Protein AF-I4C7Q1-F1 (afdb_monomer)

Sequence (83 aa):
MKCEKCGYISFDYNVACPSCNKDLNMIRRKLGLHYKPPEVDFDEYFTGSSSSYRAASPAAASKQQETELDLGSGEEFEFTLDD

Secondary structure (DSSP, 8-state):
-B-TTT--B--TT-SB-TTT--B-HHHHHHTT---------HHHHHHT-----------------------------------

pLDDT: mean 73.27, std 18.56, range [36.19, 95.25]

Organism: Desulfomonile tiedjei (strain ATCC 49306 / DSM 6799 / DCB-1) (NCBI:txid706587)

Foldseek 3Di:
DADPPPRDDDDLPDQADPVPRHGCVVVCVVVVHDDDPDPDDVVCVVVVVCPDDPPPDPDDDDDDDDDDDPPDDDDDDDDDDDD

Mean predicted aligned error: 16.83 Å

Solvent-accessible surface area (backbone atoms only — not comparable to full-atom values): 6054 Å² total; per-residue (Å²): 82,68,39,94,86,80,63,52,78,43,65,76,82,47,59,48,39,93,88,76,67,46,74,34,56,67,58,34,58,74,69,69,58,80,80,71,82,81,92,73,63,64,67,46,68,74,67,66,60,79,71,75,80,82,72,86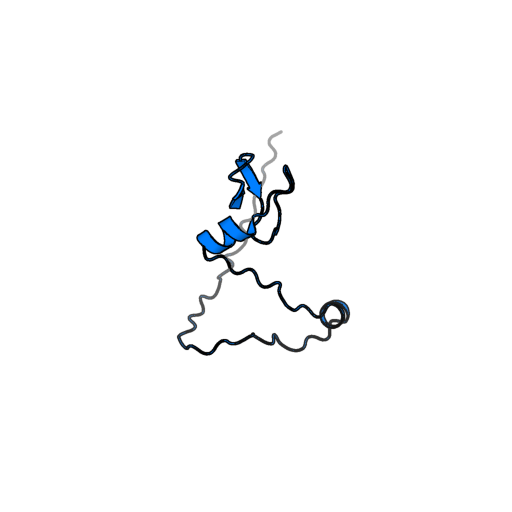,72,78,92,75,91,83,84,91,79,89,74,84,82,80,82,78,73,88,77,83,81,84,79,81,83,81,133

Nearest PDB structures (foldseek):
  7pua-assembly1_CO  TM=2.903E-01  e=1.566E+00  Trypanosoma brucei brucei

Structure (mmCIF, N/CA/C/O backbone):
data_AF-I4C7Q1-F1
#
_entry.id   AF-I4C7Q1-F1
#
loop_
_atom_site.group_PDB
_atom_site.id
_atom_site.type_symbol
_atom_site.label_atom_id
_atom_site.label_alt_id
_atom_site.label_comp_id
_atom_site.label_asym_id
_atom_site.label_entity_id
_atom_site.label_seq_id
_atom_site.pdbx_PDB_ins_code
_atom_site.Cartn_x
_atom_site.Cartn_y
_atom_site.Cartn_z
_atom_site.occupancy
_atom_site.B_iso_or_equiv
_atom_site.auth_seq_id
_atom_site.auth_comp_id
_atom_site.auth_asym_id
_atom_site.auth_atom_id
_atom_site.pdbx_PDB_model_num
ATOM 1 N N . MET A 1 1 ? -5.020 6.572 -0.488 1.00 87.44 1 MET A N 1
ATOM 2 C CA . MET A 1 1 ? -6.319 6.049 -0.001 1.00 87.44 1 MET A CA 1
ATOM 3 C C . MET A 1 1 ? -6.526 6.258 1.502 1.00 87.44 1 MET A C 1
ATOM 5 O O . MET A 1 1 ? -5.602 6.085 2.295 1.00 87.44 1 MET A O 1
ATOM 9 N N . LYS A 1 2 ? -7.742 6.666 1.893 1.00 90.81 2 LYS A N 1
ATOM 10 C CA . LYS A 1 2 ? -8.110 7.028 3.273 1.00 90.81 2 LYS A CA 1
ATOM 11 C C . LYS A 1 2 ? -8.574 5.802 4.065 1.00 90.81 2 LYS A C 1
ATOM 13 O O . LYS A 1 2 ? -9.418 5.047 3.596 1.00 90.81 2 LYS A O 1
ATOM 18 N N . CYS A 1 3 ? -8.048 5.623 5.273 1.00 92.69 3 CYS A N 1
ATOM 19 C CA . CYS A 1 3 ? -8.487 4.573 6.185 1.00 92.69 3 CYS A CA 1
ATOM 20 C C . CYS A 1 3 ? -9.865 4.909 6.775 1.00 92.69 3 CYS A C 1
ATOM 22 O O . CYS A 1 3 ? -10.024 5.935 7.434 1.00 92.69 3 CYS A O 1
ATOM 24 N N . GLU A 1 4 ? -10.844 4.016 6.620 1.00 89.62 4 GLU A N 1
ATOM 25 C CA . GLU A 1 4 ? -12.204 4.201 7.159 1.00 89.62 4 GLU A CA 1
ATOM 26 C C . GLU A 1 4 ? -12.291 4.065 8.691 1.00 89.62 4 GLU A C 1
ATOM 28 O O . GLU A 1 4 ? -13.321 4.371 9.278 1.00 89.62 4 GLU A O 1
ATOM 33 N N . LYS A 1 5 ? -11.223 3.605 9.363 1.00 90.12 5 LYS A N 1
ATOM 34 C CA . LYS A 1 5 ? -11.192 3.462 10.832 1.00 90.12 5 LYS A CA 1
ATOM 35 C C . LYS A 1 5 ? -10.686 4.716 11.537 1.00 90.12 5 LYS A C 1
ATOM 37 O O . LYS A 1 5 ? -11.305 5.166 12.488 1.00 90.12 5 LYS A O 1
ATOM 42 N N . CYS A 1 6 ? -9.532 5.232 11.113 1.00 94.00 6 CYS A N 1
ATOM 43 C CA . CYS A 1 6 ? -8.851 6.342 11.789 1.00 94.00 6 CYS A CA 1
ATOM 44 C C . CYS A 1 6 ? -8.737 7.608 10.932 1.00 94.00 6 CYS A C 1
ATOM 46 O O . CYS A 1 6 ? -8.196 8.605 11.392 1.00 94.00 6 CYS A O 1
ATOM 48 N N . GLY A 1 7 ? -9.194 7.579 9.677 1.00 92.38 7 GLY A N 1
ATOM 49 C CA . GLY A 1 7 ? -9.115 8.723 8.769 1.00 92.38 7 GLY A CA 1
ATOM 50 C C . GLY A 1 7 ? -7.726 8.999 8.186 1.00 92.38 7 GLY A C 1
ATOM 51 O O . GLY A 1 7 ? -7.616 9.888 7.346 1.00 92.38 7 GLY A O 1
ATOM 52 N N . TYR A 1 8 ? -6.693 8.239 8.569 1.00 95.25 8 TYR A N 1
ATOM 53 C CA . TYR A 1 8 ? -5.334 8.399 8.049 1.00 95.25 8 TYR A CA 1
ATOM 54 C C . TYR A 1 8 ? -5.285 8.229 6.524 1.00 95.25 8 TYR A C 1
ATOM 56 O O . TYR A 1 8 ? -5.842 7.271 5.976 1.00 95.25 8 TYR A O 1
ATOM 64 N N . ILE A 1 9 ? -4.596 9.144 5.843 1.00 93.00 9 ILE A N 1
ATOM 65 C CA . ILE A 1 9 ? -4.365 9.086 4.399 1.00 93.00 9 ILE A CA 1
ATOM 66 C C . ILE A 1 9 ? -3.086 8.277 4.165 1.00 93.00 9 ILE A C 1
ATOM 68 O O . ILE A 1 9 ? -1.995 8.722 4.493 1.00 93.00 9 ILE A O 1
ATOM 72 N N . SER A 1 10 ? -3.235 7.071 3.620 1.00 90.19 10 SER A N 1
ATOM 73 C CA . SER A 1 10 ? -2.132 6.154 3.291 1.00 90.19 10 SER A CA 1
ATOM 74 C C . SER A 1 10 ? -1.929 6.037 1.782 1.00 90.19 10 SER A C 1
ATOM 76 O O . SER A 1 10 ? -2.846 6.337 1.016 1.00 90.19 10 SER A O 1
ATOM 78 N N . PHE A 1 11 ? -0.774 5.545 1.343 1.00 90.88 11 PHE A N 1
ATOM 79 C CA . PHE A 1 11 ? -0.570 5.164 -0.058 1.00 90.88 11 PHE A CA 1
ATOM 80 C C . PHE A 1 11 ? -1.295 3.859 -0.414 1.00 90.88 11 PHE A C 1
ATOM 82 O O . PHE A 1 11 ? -1.506 3.004 0.444 1.00 90.88 11 PHE A O 1
ATOM 89 N N . ASP A 1 12 ? -1.671 3.716 -1.681 1.00 87.69 12 ASP A N 1
ATOM 90 C CA . ASP A 1 12 ? -2.444 2.601 -2.249 1.00 87.69 12 ASP A CA 1
ATOM 91 C C . ASP A 1 12 ? -1.697 1.264 -2.343 1.00 87.69 12 ASP A C 1
ATOM 93 O O . ASP A 1 12 ? -2.323 0.202 -2.304 1.00 87.69 12 ASP A O 1
ATOM 97 N N . TYR A 1 13 ? -0.366 1.288 -2.368 1.00 89.00 13 TYR A 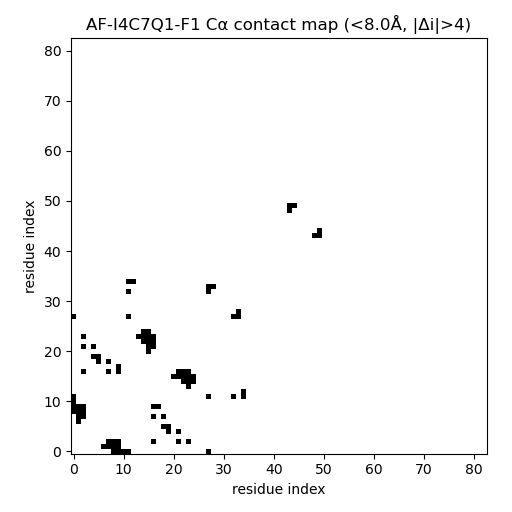N 1
ATOM 98 C CA . TYR A 1 13 ? 0.446 0.075 -2.274 1.00 89.00 13 TYR A CA 1
ATOM 99 C C . TYR A 1 13 ? 0.452 -0.544 -0.865 1.00 89.00 13 TYR A C 1
ATOM 101 O O . TYR A 1 13 ? 0.827 -1.706 -0.710 1.00 89.00 13 TYR A O 1
ATOM 109 N N . ASN A 1 14 ? 0.016 0.188 0.169 1.00 91.25 14 ASN A N 1
ATOM 110 C CA . ASN A 1 14 ? 0.010 -0.331 1.534 1.00 91.25 14 ASN A CA 1
ATOM 111 C C . ASN A 1 14 ? -1.128 -1.331 1.758 1.00 91.25 14 ASN A C 1
ATOM 113 O O . ASN A 1 14 ? -2.300 -1.054 1.503 1.00 91.25 14 ASN A O 1
ATOM 117 N N . VAL A 1 15 ? -0.771 -2.481 2.326 1.00 90.62 15 VAL A N 1
ATOM 118 C CA . VAL A 1 15 ? -1.702 -3.559 2.692 1.00 90.62 15 VAL A CA 1
ATOM 119 C C . VAL A 1 15 ? -2.479 -3.204 3.967 1.00 90.62 15 VAL A C 1
ATOM 121 O O . VAL A 1 15 ? -3.664 -3.506 4.083 1.00 90.62 15 VAL A O 1
ATOM 124 N N . ALA A 1 16 ? -1.837 -2.507 4.907 1.00 93.19 16 ALA A N 1
ATOM 125 C CA . ALA A 1 16 ? -2.414 -2.119 6.190 1.00 93.19 16 ALA A CA 1
ATOM 126 C C . ALA A 1 16 ? -2.178 -0.634 6.493 1.00 93.19 16 ALA A C 1
ATOM 128 O O . ALA A 1 16 ? -1.226 -0.016 6.019 1.00 93.19 16 ALA A O 1
ATOM 129 N N . CYS A 1 17 ? -3.062 -0.049 7.301 1.00 94.06 17 CYS A N 1
ATOM 130 C CA . CYS A 1 17 ? -2.935 1.337 7.733 1.00 94.06 17 CYS A CA 1
ATOM 131 C C . CYS A 1 17 ? -1.794 1.483 8.756 1.00 94.06 17 CYS A C 1
ATOM 133 O O . CYS A 1 17 ? -1.887 0.873 9.819 1.00 94.06 17 CYS A O 1
ATOM 135 N N . PRO A 1 18 ? -0.796 2.357 8.542 1.00 93.19 18 PRO A N 1
ATOM 136 C CA . PRO A 1 18 ? 0.331 2.506 9.470 1.00 93.19 18 PRO A CA 1
ATOM 137 C C . PRO A 1 18 ? -0.076 3.101 10.826 1.00 93.19 18 PRO A C 1
ATOM 139 O O . PRO A 1 18 ? 0.608 2.908 11.822 1.00 93.19 18 PRO A O 1
ATOM 142 N N . SER A 1 19 ? -1.210 3.805 10.887 1.00 93.81 19 SER A N 1
ATOM 143 C CA . SER A 1 19 ? -1.704 4.424 12.121 1.00 93.81 19 SER A CA 1
ATOM 144 C C . SER A 1 19 ? -2.494 3.458 13.012 1.00 93.81 19 SER A C 1
ATOM 146 O O . SER A 1 19 ? -2.424 3.553 14.232 1.00 93.81 19 SER A O 1
ATOM 148 N N . CYS A 1 20 ? -3.275 2.541 12.433 1.00 94.50 20 CYS A N 1
ATOM 149 C CA . CYS A 1 20 ? -4.207 1.708 13.207 1.00 94.50 20 CYS A CA 1
ATOM 150 C C . CYS A 1 20 ? -4.175 0.214 12.865 1.00 94.50 20 CYS A C 1
ATOM 152 O O . CYS A 1 20 ? -5.020 -0.531 13.370 1.00 94.50 20 CYS A O 1
ATOM 154 N N . ASN A 1 21 ? -3.254 -0.194 11.985 1.00 93.81 21 ASN A N 1
ATOM 155 C CA . ASN A 1 21 ? -3.047 -1.553 11.476 1.00 93.81 21 ASN A CA 1
ATOM 156 C C . ASN A 1 21 ? -4.294 -2.237 10.903 1.00 93.81 21 ASN A C 1
ATOM 158 O O . ASN A 1 21 ? -4.364 -3.460 10.821 1.00 93.81 21 ASN A O 1
ATOM 162 N N . LYS A 1 22 ? -5.299 -1.462 10.481 1.00 92.94 22 LYS A N 1
ATOM 163 C CA . LYS A 1 22 ? -6.463 -2.038 9.809 1.00 92.94 22 LYS A CA 1
ATOM 164 C C . LYS A 1 22 ? -6.102 -2.442 8.385 1.00 92.94 22 LYS A C 1
ATOM 166 O O . LYS A 1 22 ? -5.413 -1.687 7.701 1.00 92.94 22 LYS A O 1
ATOM 171 N N . ASP A 1 23 ? -6.611 -3.591 7.955 1.00 92.44 23 ASP A N 1
ATOM 172 C CA . ASP A 1 23 ? -6.466 -4.066 6.583 1.00 92.44 23 ASP A CA 1
ATOM 173 C C . ASP A 1 23 ? -7.153 -3.100 5.614 1.00 92.44 23 ASP A C 1
ATOM 175 O O . ASP A 1 23 ? -8.325 -2.734 5.769 1.00 92.44 23 ASP A O 1
ATOM 179 N N . LEU A 1 24 ? -6.386 -2.668 4.623 1.00 91.31 24 LEU A N 1
ATOM 180 C CA . LEU A 1 24 ? -6.826 -1.743 3.605 1.00 91.31 24 LEU A CA 1
ATOM 181 C C . LEU A 1 24 ? -7.164 -2.439 2.276 1.00 91.31 24 LEU A C 1
ATOM 183 O O . LEU A 1 24 ? -7.724 -1.795 1.385 1.00 91.31 24 LEU A O 1
ATOM 187 N N . ASN A 1 25 ? -6.927 -3.753 2.145 1.00 88.25 25 ASN A N 1
ATOM 188 C CA . ASN A 1 25 ? -7.257 -4.519 0.936 1.00 88.25 25 ASN A CA 1
ATOM 189 C C . ASN A 1 25 ? -8.734 -4.447 0.565 1.00 88.25 25 ASN A C 1
ATOM 191 O O . ASN A 1 25 ? -9.080 -4.480 -0.614 1.00 88.25 25 ASN A O 1
ATOM 195 N N . MET A 1 26 ? -9.627 -4.383 1.555 1.00 86.81 26 MET A N 1
ATOM 196 C CA . MET A 1 26 ? -11.061 -4.249 1.289 1.00 86.81 26 MET A CA 1
ATOM 197 C C . MET A 1 26 ? -11.370 -2.946 0.553 1.00 86.81 26 MET A C 1
ATOM 199 O O . MET A 1 26 ? -12.103 -2.955 -0.431 1.00 86.81 26 MET A O 1
ATOM 203 N N . ILE A 1 27 ? -10.787 -1.837 1.007 1.00 86.69 27 ILE A N 1
ATOM 204 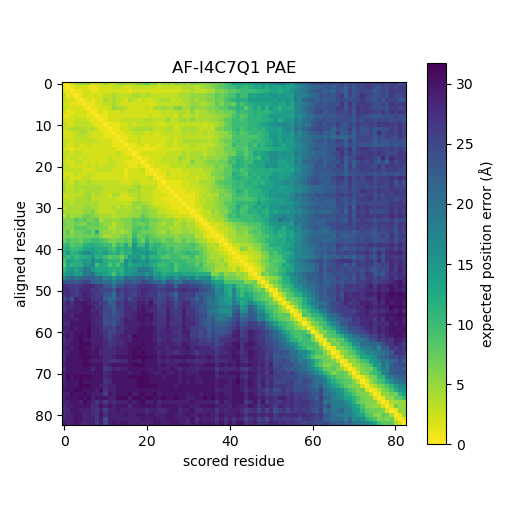C CA . ILE A 1 27 ? -10.974 -0.512 0.405 1.00 86.69 27 ILE A CA 1
ATOM 205 C C . ILE A 1 27 ? -10.304 -0.479 -0.968 1.00 86.69 27 ILE A C 1
ATOM 207 O O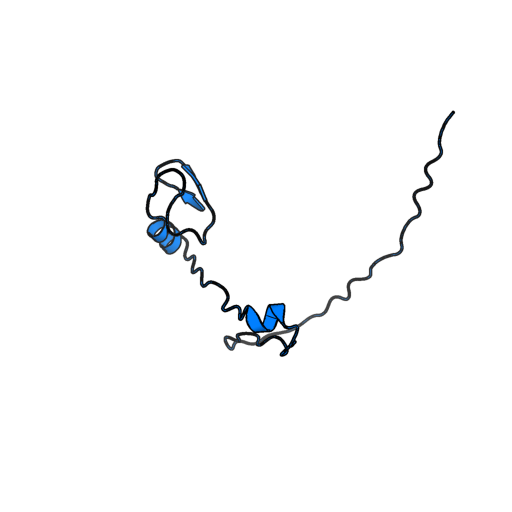 . ILE A 1 27 ? -10.896 -0.013 -1.937 1.00 86.69 27 ILE A O 1
ATOM 211 N N . ARG A 1 28 ? -9.108 -1.064 -1.074 1.00 88.00 28 ARG A N 1
ATOM 212 C CA . ARG A 1 28 ? -8.369 -1.175 -2.329 1.00 88.00 28 ARG A CA 1
ATOM 213 C C . ARG A 1 28 ? -9.163 -1.920 -3.407 1.00 88.00 28 ARG A C 1
ATOM 215 O O . ARG A 1 28 ? -9.284 -1.429 -4.524 1.00 88.00 28 ARG A O 1
ATOM 222 N N . ARG A 1 29 ? -9.778 -3.053 -3.043 1.00 87.94 29 ARG A N 1
ATOM 223 C CA . ARG A 1 29 ? -10.669 -3.826 -3.924 1.00 87.94 29 ARG A CA 1
ATOM 224 C C . ARG A 1 29 ? -11.933 -3.055 -4.298 1.00 87.94 29 ARG A C 1
ATOM 226 O O . ARG A 1 29 ? -12.310 -3.072 -5.462 1.00 87.94 29 ARG A O 1
ATOM 233 N N . LYS A 1 30 ? -12.558 -2.349 -3.348 1.00 88.88 30 LYS A N 1
ATOM 234 C CA . LYS A 1 30 ? -13.724 -1.489 -3.629 1.00 88.88 30 LYS A CA 1
ATOM 235 C C . LYS A 1 30 ? -13.401 -0.367 -4.621 1.00 88.88 30 LYS A C 1
ATOM 237 O O . LYS A 1 30 ? -14.258 -0.006 -5.415 1.00 88.88 30 LYS A O 1
ATOM 242 N N . LEU A 1 31 ? -12.181 0.167 -4.572 1.00 86.94 31 LEU A N 1
ATOM 243 C CA . LEU A 1 31 ? -11.690 1.201 -5.485 1.00 86.94 31 LEU A CA 1
ATOM 244 C C . LEU A 1 31 ? -11.169 0.640 -6.822 1.00 86.94 31 LEU A C 1
ATOM 246 O O . LEU A 1 31 ? -10.749 1.420 -7.668 1.00 86.94 31 LEU A O 1
ATOM 250 N N . GLY A 1 32 ? -11.152 -0.685 -7.015 1.00 88.19 32 GLY A N 1
ATOM 251 C CA . GLY A 1 32 ? -10.591 -1.310 -8.219 1.00 88.19 32 GLY A CA 1
ATOM 252 C C . GLY A 1 32 ? -9.073 -1.140 -8.365 1.00 88.19 32 GLY A C 1
ATOM 253 O O . GLY A 1 32 ? -8.541 -1.242 -9.466 1.00 88.19 32 GLY A O 1
ATOM 254 N N . LEU A 1 33 ? -8.357 -0.861 -7.272 1.00 86.00 33 LEU A N 1
ATOM 255 C CA . LEU A 1 33 ? -6.916 -0.628 -7.297 1.00 86.00 33 LEU A CA 1
ATOM 256 C C . LEU A 1 33 ? -6.157 -1.964 -7.231 1.00 86.00 33 LEU A C 1
ATOM 258 O O . LEU A 1 33 ? -6.132 -2.665 -6.213 1.00 86.00 33 LEU A O 1
ATOM 262 N N . HIS A 1 34 ? -5.486 -2.310 -8.324 1.00 83.88 34 HIS A N 1
ATOM 263 C CA . HIS A 1 34 ? -4.618 -3.480 -8.414 1.00 83.88 34 HIS A CA 1
ATOM 264 C C . HIS A 1 34 ? -3.160 -3.027 -8.475 1.00 83.88 34 HIS A C 1
ATOM 266 O O . HIS A 1 34 ? -2.621 -2.779 -9.545 1.00 83.88 34 HIS A O 1
ATOM 272 N N . TYR A 1 35 ? -2.510 -2.910 -7.316 1.00 83.25 35 TYR A N 1
ATOM 273 C CA . TYR A 1 35 ? -1.069 -2.673 -7.275 1.00 83.25 35 TYR A CA 1
ATOM 274 C C . TYR A 1 35 ? -0.330 -3.991 -7.507 1.00 83.25 35 TYR A C 1
ATOM 276 O O . TYR A 1 35 ? -0.458 -4.919 -6.697 1.00 83.25 35 TYR A O 1
ATOM 284 N N . LYS A 1 36 ? 0.431 -4.044 -8.600 1.00 84.38 36 LYS A N 1
ATOM 285 C CA . LYS A 1 36 ? 1.482 -5.027 -8.853 1.00 84.38 36 LYS A CA 1
ATOM 286 C C . LYS A 1 36 ? 2.818 -4.276 -8.748 1.00 84.38 36 LYS A C 1
ATOM 288 O O . LYS A 1 36 ? 2.996 -3.323 -9.507 1.00 84.38 36 LYS A O 1
ATOM 293 N N . PRO A 1 37 ? 3.718 -4.635 -7.813 1.00 82.56 37 PRO A N 1
ATOM 294 C CA . PRO A 1 37 ? 5.029 -4.002 -7.750 1.00 82.56 37 PRO A CA 1
ATOM 295 C C . PRO A 1 37 ? 5.776 -4.254 -9.068 1.00 82.56 37 PRO A C 1
ATOM 297 O O . PRO A 1 37 ? 5.609 -5.330 -9.654 1.00 82.56 37 PRO A O 1
ATOM 300 N N . PRO A 1 38 ? 6.563 -3.282 -9.555 1.00 82.44 38 PRO A N 1
ATOM 301 C CA . PRO A 1 38 ? 7.377 -3.500 -10.737 1.00 82.44 38 PRO A CA 1
ATOM 302 C C . PRO A 1 38 ? 8.376 -4.627 -10.454 1.00 82.44 38 PRO A C 1
ATOM 304 O O . PRO A 1 38 ? 9.011 -4.661 -9.400 1.00 82.44 38 PRO A O 1
ATOM 307 N N . GLU A 1 39 ? 8.484 -5.563 -11.392 1.00 85.81 39 GLU A N 1
ATOM 308 C CA . GLU A 1 39 ? 9.536 -6.575 -11.381 1.00 85.81 39 GLU A CA 1
ATOM 309 C C . GLU A 1 39 ? 10.819 -5.866 -11.820 1.00 85.81 39 GLU A C 1
ATOM 311 O O . GLU A 1 39 ? 11.028 -5.618 -13.005 1.00 85.81 39 GLU A O 1
ATOM 316 N N . VAL A 1 40 ? 11.611 -5.427 -10.843 1.00 86.81 40 VAL A N 1
ATOM 317 C CA . VAL A 1 40 ? 12.906 -4.784 -11.069 1.00 86.81 40 VAL A CA 1
ATOM 318 C C . VAL A 1 40 ? 14.014 -5.781 -10.768 1.00 86.81 40 VAL A C 1
ATOM 320 O O . VAL A 1 40 ? 14.051 -6.367 -9.685 1.00 86.81 40 VAL A O 1
ATOM 323 N N . ASP A 1 41 ? 14.909 -5.967 -11.733 1.00 84.25 41 ASP A N 1
ATOM 324 C CA . ASP A 1 41 ? 16.153 -6.696 -11.531 1.00 84.25 41 ASP A CA 1
ATOM 325 C C . ASP A 1 41 ? 17.219 -5.691 -11.079 1.00 84.25 41 ASP A C 1
ATOM 327 O O . ASP A 1 41 ? 17.717 -4.868 -11.854 1.00 84.25 41 ASP A O 1
ATOM 331 N N . PHE A 1 42 ? 17.472 -5.664 -9.769 1.00 83.31 42 PHE A N 1
ATOM 332 C CA . PHE A 1 42 ? 18.389 -4.692 -9.174 1.00 83.31 42 PHE A CA 1
ATOM 333 C C . PHE A 1 42 ? 19.832 -4.905 -9.638 1.00 83.31 42 PHE A C 1
ATOM 335 O O . PHE A 1 42 ? 20.582 -3.929 -9.697 1.00 83.31 42 PHE A O 1
ATOM 342 N N . ASP A 1 43 ? 20.210 -6.136 -9.995 1.00 83.88 43 ASP A N 1
ATOM 343 C CA . ASP A 1 43 ? 21.549 -6.455 -10.485 1.0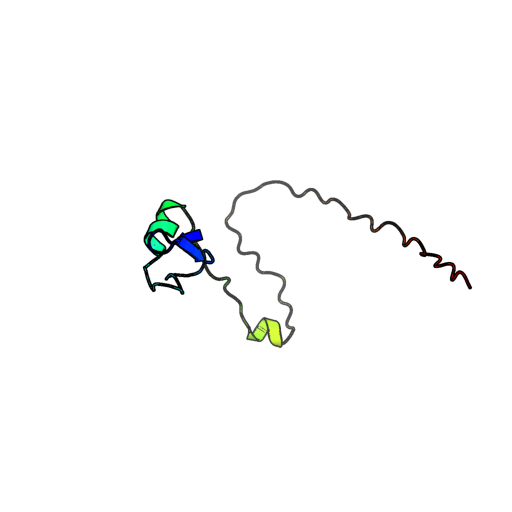0 83.88 43 ASP A CA 1
ATOM 344 C C . ASP A 1 43 ? 21.789 -5.809 -11.855 1.00 83.88 43 ASP A C 1
ATOM 346 O O . ASP A 1 43 ? 22.832 -5.191 -12.076 1.00 83.88 43 ASP A O 1
ATOM 350 N N . GLU A 1 44 ? 20.802 -5.845 -12.753 1.00 79.94 44 GLU A N 1
ATOM 351 C CA . GLU A 1 44 ? 20.867 -5.157 -14.049 1.00 79.94 44 GLU A CA 1
ATOM 352 C C . GLU A 1 44 ? 20.944 -3.628 -13.885 1.00 79.94 44 GLU A C 1
ATOM 354 O O . GLU A 1 44 ? 21.748 -2.956 -14.541 1.00 79.94 44 GLU A O 1
ATOM 359 N N . TYR A 1 45 ? 20.169 -3.078 -12.943 1.00 79.94 45 TYR A N 1
ATOM 360 C CA . TYR A 1 45 ? 20.142 -1.640 -12.669 1.00 79.94 45 TYR A CA 1
ATOM 361 C C . TYR A 1 45 ? 21.467 -1.121 -12.087 1.00 79.94 45 TYR A C 1
ATOM 363 O O . TYR A 1 45 ? 21.921 -0.036 -12.449 1.00 79.94 45 TYR A O 1
ATOM 371 N N . PHE A 1 46 ? 22.112 -1.894 -11.206 1.00 81.12 46 PHE A N 1
ATOM 372 C CA . PHE A 1 46 ? 23.398 -1.522 -10.606 1.00 81.12 46 PHE A CA 1
ATOM 373 C C . PHE A 1 46 ? 24.597 -1.773 -11.522 1.00 81.12 46 PHE A C 1
ATOM 375 O O . PHE A 1 46 ? 25.590 -1.052 -11.433 1.00 81.12 46 PHE A O 1
ATOM 382 N N . THR A 1 47 ? 24.530 -2.775 -12.401 1.00 84.50 47 THR A N 1
ATOM 383 C CA . THR A 1 47 ? 25.638 -3.107 -13.313 1.00 84.50 47 THR A CA 1
ATOM 384 C C . THR A 1 47 ? 25.642 -2.281 -14.597 1.00 84.50 47 THR A C 1
ATOM 386 O O . THR A 1 47 ? 26.592 -2.376 -15.373 1.00 84.50 47 THR A O 1
ATOM 389 N N . GLY A 1 48 ? 24.612 -1.462 -14.842 1.00 71.75 48 GLY A N 1
ATOM 390 C CA . GLY A 1 48 ? 24.533 -0.604 -16.029 1.00 71.75 48 GLY A CA 1
ATOM 391 C C . GLY A 1 48 ? 24.452 -1.383 -17.346 1.00 71.75 48 GLY A C 1
ATOM 392 O O . GLY A 1 48 ? 24.620 -0.800 -18.420 1.00 71.75 48 GLY A O 1
ATOM 393 N N . SER A 1 49 ? 24.186 -2.692 -17.276 1.00 67.38 49 SER A N 1
ATOM 394 C CA . SER A 1 49 ? 23.944 -3.536 -18.442 1.00 67.38 49 SER A CA 1
ATOM 395 C C . SER A 1 49 ? 22.558 -3.203 -18.966 1.00 67.38 49 SER A C 1
ATOM 397 O O . SER A 1 49 ? 21.580 -3.849 -18.633 1.00 67.38 49 SER A O 1
ATOM 399 N N . SER A 1 50 ? 22.468 -2.129 -19.739 1.00 65.50 50 SER A N 1
ATOM 400 C CA . SER A 1 50 ? 21.234 -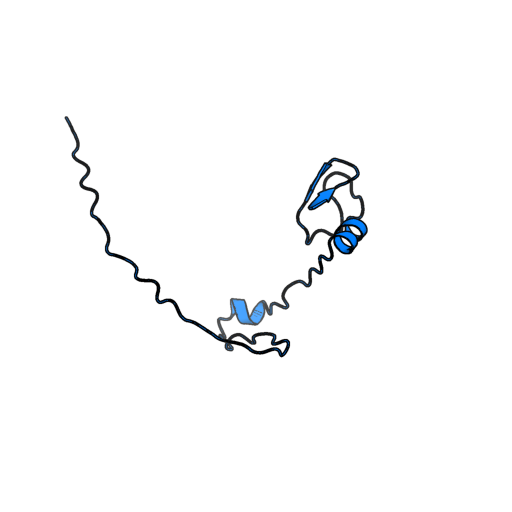1.642 -20.343 1.00 65.50 50 SER A CA 1
ATOM 401 C C . SER A 1 50 ? 20.708 -2.638 -21.382 1.00 65.50 50 SER A C 1
ATOM 403 O O . SER A 1 50 ? 20.875 -2.445 -22.586 1.00 65.50 50 SER A O 1
ATOM 405 N N . SER A 1 51 ? 20.037 -3.710 -20.946 1.00 62.03 51 SER A N 1
ATOM 406 C CA . SER A 1 51 ? 19.119 -4.402 -21.843 1.00 62.03 51 SER A CA 1
ATOM 407 C C . SER A 1 51 ? 17.910 -3.499 -22.014 1.00 62.03 51 SER A C 1
ATOM 409 O O . SER A 1 51 ? 17.233 -3.099 -21.069 1.00 62.03 51 SER A O 1
ATOM 411 N N . SER A 1 52 ? 17.701 -3.086 -23.260 1.00 60.53 52 SER A N 1
ATOM 412 C CA . SER A 1 52 ? 16.628 -2.187 -23.657 1.00 60.53 52 SER A CA 1
ATOM 413 C C . SER A 1 52 ? 15.312 -2.615 -23.015 1.00 60.53 52 SER A C 1
ATOM 415 O O . SER A 1 52 ? 14.895 -3.759 -23.188 1.00 60.53 52 SER A O 1
ATOM 417 N N . TYR A 1 53 ? 14.710 -1.686 -22.265 1.00 55.25 53 TYR A N 1
ATOM 418 C CA . TYR A 1 53 ? 13.345 -1.703 -21.745 1.00 55.25 53 TYR A CA 1
ATOM 419 C C . TYR A 1 53 ? 12.517 -2.876 -22.294 1.00 55.25 53 TYR A C 1
ATOM 421 O O . TYR A 1 53 ? 11.933 -2.816 -23.377 1.00 55.25 53 TYR A O 1
ATOM 429 N N . ARG A 1 54 ? 12.429 -3.978 -21.544 1.00 58.50 54 ARG A N 1
ATOM 430 C CA . ARG A 1 54 ? 11.363 -4.947 -21.794 1.00 58.50 54 ARG A CA 1
ATOM 431 C C . ARG A 1 54 ? 10.067 -4.296 -21.343 1.00 58.50 54 ARG A C 1
ATOM 433 O O . ARG A 1 54 ? 9.628 -4.452 -20.209 1.00 58.50 54 ARG A O 1
ATOM 440 N N . ALA A 1 55 ? 9.477 -3.525 -22.253 1.00 48.28 55 ALA A N 1
ATOM 441 C CA . ALA A 1 55 ? 8.106 -3.079 -22.159 1.00 48.28 55 ALA A CA 1
ATOM 442 C C . ALA A 1 55 ? 7.239 -4.329 -21.990 1.00 48.28 55 ALA A C 1
ATOM 444 O O . ALA A 1 55 ? 7.036 -5.097 -22.936 1.00 48.28 55 ALA A O 1
ATOM 445 N N . ALA A 1 56 ? 6.763 -4.558 -20.767 1.00 51.84 56 ALA A N 1
ATOM 446 C CA . ALA A 1 56 ? 5.698 -5.505 -20.510 1.00 51.84 56 ALA A CA 1
ATOM 447 C C . ALA A 1 56 ? 4.486 -5.047 -21.334 1.00 51.84 56 ALA A C 1
ATOM 449 O O . ALA A 1 56 ? 3.766 -4.130 -20.952 1.00 51.84 56 ALA A O 1
ATOM 450 N N . SER A 1 57 ? 4.326 -5.645 -22.514 1.00 41.91 57 SER A N 1
ATOM 451 C CA . SER A 1 57 ? 3.202 -5.423 -23.414 1.00 41.91 57 SER A CA 1
ATOM 452 C C . SER A 1 57 ? 2.039 -6.311 -22.977 1.00 41.91 57 SER A C 1
ATOM 454 O O . SER A 1 57 ? 2.114 -7.525 -23.170 1.00 41.91 57 SER A O 1
ATOM 456 N N . PRO A 1 58 ? 0.926 -5.767 -22.463 1.00 45.88 58 PRO A N 1
ATOM 457 C CA . PRO A 1 58 ? -0.372 -6.308 -22.803 1.00 45.88 58 PRO A CA 1
ATOM 458 C C . PRO A 1 58 ? -0.736 -5.778 -24.196 1.00 45.88 58 PRO A C 1
ATOM 460 O O . PRO A 1 58 ? -0.766 -4.575 -24.443 1.00 45.88 58 PRO A O 1
ATOM 463 N N . ALA A 1 59 ? -0.960 -6.689 -25.136 1.00 46.19 59 ALA A N 1
ATOM 464 C CA . ALA A 1 59 ? -1.400 -6.365 -26.482 1.00 46.19 59 ALA A CA 1
ATOM 465 C C . ALA A 1 59 ? -2.712 -5.553 -26.471 1.00 46.19 59 ALA A C 1
ATOM 467 O O . ALA A 1 59 ? -3.754 -6.088 -26.106 1.00 46.19 59 ALA A O 1
ATOM 468 N N . ALA A 1 60 ? -2.662 -4.291 -26.912 1.00 41.66 60 ALA A N 1
ATOM 469 C CA . ALA A 1 60 ? -3.751 -3.584 -27.596 1.00 41.66 60 ALA A CA 1
ATOM 470 C C . ALA A 1 60 ? -3.220 -2.270 -28.199 1.00 41.66 60 ALA A C 1
ATOM 472 O O . ALA A 1 60 ? -2.641 -1.432 -27.516 1.00 41.66 60 ALA A O 1
ATOM 473 N N . ALA A 1 61 ? -3.401 -2.122 -29.508 1.00 45.50 61 ALA A N 1
ATOM 474 C CA . ALA A 1 61 ? -2.896 -1.040 -30.342 1.00 45.50 61 ALA A CA 1
ATOM 475 C C . ALA A 1 61 ? -3.567 0.323 -30.082 1.00 45.50 61 ALA A C 1
ATOM 477 O O . ALA A 1 61 ? -4.791 0.380 -29.982 1.00 45.50 61 ALA A O 1
ATOM 478 N N . SER A 1 62 ? -2.797 1.422 -30.136 1.00 43.62 62 SER A N 1
ATOM 479 C CA . SER A 1 62 ? -2.964 2.519 -31.122 1.00 43.62 62 SER A CA 1
ATOM 480 C C . SER A 1 62 ? -2.188 3.803 -30.767 1.00 43.62 62 SER A C 1
ATOM 482 O O . SER A 1 62 ? -2.363 4.362 -29.693 1.00 43.62 62 SER A O 1
ATOM 484 N N . LYS A 1 63 ? -1.425 4.276 -31.768 1.00 36.19 63 LYS A N 1
ATOM 485 C CA . LYS A 1 63 ? -0.917 5.633 -32.079 1.00 36.19 63 LYS A CA 1
ATOM 486 C C . LYS A 1 63 ? -0.049 6.403 -31.065 1.00 36.19 63 LYS A C 1
ATOM 488 O O . LYS A 1 63 ? -0.528 7.035 -30.133 1.00 36.19 63 LYS A O 1
ATOM 493 N N . GLN A 1 64 ? 1.241 6.449 -31.400 1.00 47.62 64 GLN A N 1
ATOM 494 C CA . GLN A 1 64 ? 2.229 7.433 -30.963 1.00 47.62 64 GLN A CA 1
ATOM 495 C C . GLN A 1 64 ? 1.975 8.766 -31.687 1.00 47.62 64 GLN A C 1
ATOM 497 O O . GLN A 1 64 ? 1.771 8.774 -32.901 1.00 47.62 64 GLN A O 1
ATOM 502 N N . GLN A 1 65 ? 1.999 9.877 -30.954 1.00 43.31 65 GLN A N 1
ATOM 503 C CA . GLN A 1 65 ? 2.241 11.200 -31.518 1.00 43.31 65 GLN A CA 1
ATOM 504 C C . GLN A 1 65 ? 3.271 11.875 -30.618 1.00 43.31 65 GLN A C 1
ATOM 506 O O . GLN A 1 65 ? 2.989 12.238 -29.478 1.00 43.31 65 GLN A O 1
ATOM 511 N N . GLU A 1 66 ? 4.492 11.924 -31.129 1.00 49.28 66 GLU A N 1
ATOM 512 C CA . GLU A 1 66 ? 5.607 12.693 -30.605 1.00 49.28 66 GLU A CA 1
ATOM 513 C C . GLU A 1 66 ? 5.270 14.189 -30.648 1.00 49.28 66 GLU A C 1
ATOM 515 O O . GLU A 1 66 ? 4.886 14.732 -31.681 1.00 49.28 66 GLU A O 1
ATOM 520 N N . THR A 1 67 ? 5.363 14.848 -29.498 1.00 47.88 67 THR A N 1
ATOM 521 C CA . THR A 1 67 ? 5.504 16.300 -29.419 1.00 47.88 67 THR A CA 1
ATOM 522 C C . THR A 1 67 ? 6.891 16.551 -28.859 1.00 47.88 67 THR A C 1
ATOM 524 O O . THR A 1 67 ? 7.126 16.445 -27.655 1.00 47.88 67 THR A O 1
ATOM 527 N N . GLU A 1 68 ? 7.818 16.777 -29.778 1.00 55.44 68 GLU A N 1
ATOM 528 C CA . GLU A 1 68 ? 9.079 17.475 -29.580 1.00 55.44 68 GLU A CA 1
ATOM 529 C C . GLU A 1 68 ? 8.950 18.615 -28.549 1.00 55.44 68 GLU A C 1
ATOM 531 O O . GLU A 1 68 ? 8.154 19.542 -28.693 1.00 55.44 68 GLU A O 1
ATOM 536 N N . LEU A 1 69 ? 9.699 18.485 -27.451 1.00 54.00 69 LEU A N 1
ATOM 537 C CA . LEU A 1 69 ? 9.818 19.486 -26.395 1.00 54.00 69 LEU A CA 1
ATOM 538 C C . LEU A 1 69 ? 10.881 20.502 -26.825 1.00 54.00 69 LEU A C 1
ATOM 540 O O . LEU A 1 69 ? 12.078 20.248 -26.694 1.00 54.00 69 LEU A O 1
ATOM 544 N N . ASP A 1 70 ? 10.425 21.636 -27.349 1.00 41.47 70 ASP A N 1
ATOM 545 C CA . ASP A 1 70 ? 11.243 22.814 -27.635 1.00 41.47 70 ASP A CA 1
ATOM 546 C C . ASP A 1 70 ? 11.648 23.483 -26.307 1.00 41.47 70 ASP A C 1
ATOM 548 O O . ASP A 1 70 ? 10.849 24.152 -25.647 1.00 41.47 70 ASP A O 1
ATOM 552 N N . LEU A 1 71 ? 12.883 23.239 -25.858 1.00 57.28 71 LEU A N 1
ATOM 553 C CA . LEU A 1 71 ? 13.481 23.939 -24.720 1.00 57.28 71 LEU A CA 1
ATOM 554 C C . LEU A 1 71 ? 13.933 25.324 -25.189 1.00 57.28 71 LEU A C 1
ATOM 556 O O . LEU A 1 71 ? 15.092 25.535 -25.550 1.00 57.28 71 LEU A O 1
ATOM 560 N N . GLY A 1 72 ? 12.981 26.255 -25.192 1.00 43.34 72 GLY A N 1
ATOM 561 C CA . GLY A 1 72 ? 13.209 27.670 -25.439 1.00 43.34 72 GLY A CA 1
ATOM 562 C C . GLY A 1 72 ? 14.250 28.255 -24.481 1.00 43.34 72 GLY A C 1
ATOM 563 O O . GLY A 1 72 ? 14.022 28.350 -23.280 1.00 43.34 72 GLY A O 1
ATOM 564 N N . SER A 1 73 ? 15.395 28.588 -25.077 1.00 48.78 73 SER A N 1
ATOM 565 C CA . SER A 1 73 ? 16.394 2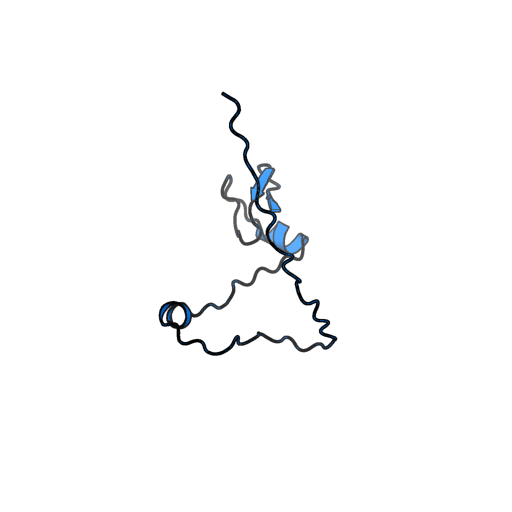9.612 -24.751 1.00 48.78 73 SER A CA 1
ATOM 566 C C . SER A 1 73 ? 16.305 30.2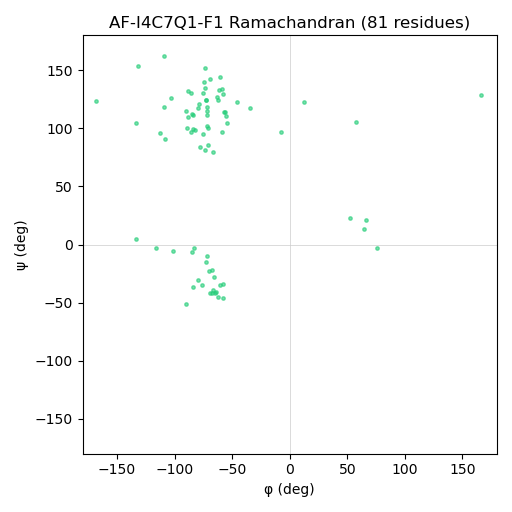92 -23.380 1.00 48.78 73 SER A C 1
ATOM 568 O O . SER A 1 73 ? 15.337 30.981 -23.071 1.00 48.78 73 SER A O 1
ATOM 570 N N . GLY A 1 74 ? 17.396 30.187 -22.617 1.00 53.84 74 GLY A N 1
ATOM 571 C CA . GLY A 1 74 ? 17.592 30.916 -21.370 1.00 53.84 74 GLY A CA 1
ATOM 572 C C . GLY A 1 74 ? 17.504 32.428 -21.561 1.00 53.84 74 GLY A C 1
ATOM 573 O O . GLY A 1 74 ? 18.177 32.993 -22.422 1.00 53.84 74 GLY A O 1
ATOM 574 N N . GLU A 1 75 ? 16.685 33.060 -20.728 1.00 57.22 75 GLU A N 1
ATOM 575 C CA . GLU A 1 75 ? 16.747 34.489 -20.464 1.00 57.22 75 GLU A CA 1
ATOM 576 C C . GLU A 1 75 ? 17.691 34.722 -19.276 1.00 57.22 75 GLU A C 1
ATOM 578 O O . GLU A 1 75 ? 17.497 34.238 -18.159 1.00 57.22 75 GLU A O 1
ATOM 583 N N . GLU A 1 76 ? 18.789 35.401 -19.574 1.00 59.66 76 GLU A N 1
ATOM 584 C CA . GLU A 1 76 ? 19.719 35.990 -18.625 1.00 59.66 76 GLU A CA 1
ATOM 585 C C . GLU A 1 76 ? 18.981 36.965 -17.693 1.00 59.66 76 GLU A C 1
ATOM 587 O O . GLU A 1 76 ? 18.447 37.988 -18.112 1.00 59.66 76 GLU A O 1
ATOM 592 N N . PHE A 1 77 ? 18.916 36.630 -16.404 1.00 54.50 77 PHE A N 1
ATOM 593 C CA . PHE A 1 77 ? 18.366 37.518 -15.386 1.00 54.50 77 PHE A CA 1
ATOM 594 C C . PHE A 1 77 ? 19.460 38.516 -14.979 1.00 54.50 77 PHE A C 1
ATOM 596 O O . PHE A 1 77 ? 20.356 38.186 -14.200 1.00 54.50 77 PHE A O 1
ATOM 603 N N . GLU A 1 78 ? 19.419 39.727 -15.534 1.00 66.81 78 GLU A N 1
ATOM 604 C CA . GLU A 1 78 ? 20.264 40.840 -15.098 1.00 66.81 78 GLU A CA 1
ATOM 605 C C . GLU A 1 78 ? 19.763 41.338 -13.733 1.00 66.81 78 GLU A C 1
ATOM 607 O O . GLU A 1 78 ? 18.737 42.006 -13.619 1.00 66.81 78 GLU A O 1
ATOM 612 N N . PHE A 1 79 ? 20.464 40.954 -12.666 1.00 54.41 79 PHE A N 1
ATOM 613 C CA . PHE A 1 79 ? 20.233 41.463 -11.317 1.00 54.41 79 PHE A CA 1
ATOM 614 C C . PHE A 1 79 ? 21.025 42.763 -11.147 1.00 54.41 79 PHE A C 1
ATOM 616 O O . PHE A 1 79 ? 22.224 42.735 -10.866 1.00 54.41 79 PHE A O 1
ATOM 623 N N . THR A 1 80 ? 20.378 43.911 -11.336 1.00 58.66 80 THR A N 1
ATOM 624 C CA . THR A 1 80 ? 20.953 45.207 -10.965 1.00 58.66 80 THR A CA 1
ATOM 625 C C . THR A 1 80 ? 20.971 45.336 -9.439 1.00 58.66 80 THR A C 1
ATOM 627 O O . THR A 1 80 ? 19.931 45.398 -8.787 1.00 58.66 80 THR A O 1
ATOM 630 N N . LEU A 1 81 ? 22.179 45.329 -8.867 1.00 68.62 81 LEU A N 1
ATOM 631 C CA . LEU A 1 81 ? 22.436 45.682 -7.470 1.00 68.62 81 LEU A CA 1
ATOM 632 C C . LEU A 1 81 ? 22.264 47.208 -7.327 1.00 68.62 81 LEU A C 1
ATOM 634 O O . LEU A 1 81 ? 23.024 47.954 -7.943 1.00 68.62 81 LEU A O 1
ATOM 638 N N . ASP A 1 82 ? 21.272 47.655 -6.558 1.00 57.88 82 ASP A N 1
ATOM 639 C CA . ASP 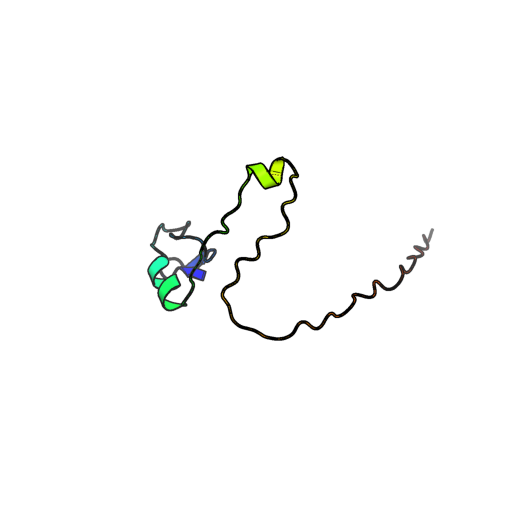A 1 82 ? 21.109 49.056 -6.128 1.00 57.88 82 ASP A CA 1
ATOM 640 C C . ASP A 1 82 ? 21.947 49.268 -4.845 1.00 57.88 82 ASP A C 1
ATOM 642 O O . ASP A 1 82 ? 21.898 48.413 -3.953 1.00 57.88 82 ASP A O 1
ATOM 646 N N . ASP A 1 83 ? 22.764 50.331 -4.809 1.00 61.59 83 ASP A N 1
ATOM 647 C CA . ASP A 1 83 ? 23.721 50.698 -3.735 1.00 61.59 83 ASP A CA 1
ATOM 648 C C . ASP A 1 83 ? 23.031 51.284 -2.489 1.00 61.59 83 ASP A C 1
ATOM 650 O O . ASP A 1 83 ? 22.224 52.232 -2.642 1.00 61.59 83 ASP A O 1
#

Radius of gyration: 23.13 Å; Cα contacts (8 Å, |Δi|>4): 45; chains: 1; bounding box: 39×57×45 Å